Protein AF-A0AAV6ZXL9-F1 (afdb_monomer_lite)

Foldseek 3Di:
DDPDDDQQAADDPNDGDHAQDWDADLQQWIKGIHPVRDMDTDHNEWDQDDWPPPFWDWDQDSVVSYTFIAGPVDRVHGTDGPDTDD

Structure (mmCIF, N/CA/C/O backbone):
data_AF-A0AAV6ZXL9-F1
#
_entry.id   AF-A0AAV6ZXL9-F1
#
loop_
_atom_site.group_PDB
_atom_site.id
_atom_site.type_symbol
_atom_site.label_atom_id
_atom_site.label_alt_id
_atom_site.label_comp_id
_atom_site.label_asym_id
_atom_site.label_entity_id
_atom_site.label_seq_id
_atom_site.pdbx_PDB_ins_code
_atom_site.Cartn_x
_atom_site.Cartn_y
_atom_site.Cartn_z
_atom_site.occupancy
_atom_site.B_iso_or_equiv
_atom_site.auth_seq_id
_atom_site.auth_comp_id
_atom_site.auth_asym_id
_atom_site.auth_atom_id
_atom_site.pdbx_PDB_model_num
ATOM 1 N N . MET A 1 1 ? 12.540 -13.177 -32.523 1.00 51.47 1 MET A N 1
ATOM 2 C CA . MET A 1 1 ? 13.253 -12.961 -31.245 1.00 51.47 1 MET A CA 1
ATOM 3 C C . MET A 1 1 ? 14.527 -13.790 -31.310 1.00 51.47 1 MET A C 1
ATOM 5 O O . MET A 1 1 ? 14.421 -14.991 -31.525 1.00 51.47 1 MET A O 1
ATOM 9 N N . GLY A 1 2 ? 15.699 -13.149 -31.316 1.00 44.09 2 GLY A N 1
ATOM 10 C CA . GLY A 1 2 ? 16.993 -13.807 -31.557 1.00 44.09 2 GLY A CA 1
ATOM 11 C C . GLY A 1 2 ? 17.718 -14.195 -30.259 1.00 44.09 2 GLY A C 1
ATOM 12 O O . GLY A 1 2 ? 17.420 -13.634 -29.206 1.00 44.09 2 GLY A O 1
ATOM 13 N N . PRO A 1 3 ? 18.669 -15.142 -30.304 1.00 49.06 3 PRO A N 1
ATOM 14 C CA . PRO A 1 3 ? 19.428 -15.556 -29.129 1.00 49.06 3 PRO A CA 1
ATOM 15 C C . PRO A 1 3 ? 20.454 -14.471 -28.758 1.00 49.06 3 PRO A C 1
ATOM 17 O O . PRO A 1 3 ? 21.362 -14.191 -29.535 1.00 49.06 3 PRO A O 1
ATOM 20 N N . GLY A 1 4 ? 20.310 -13.856 -27.577 1.00 60.69 4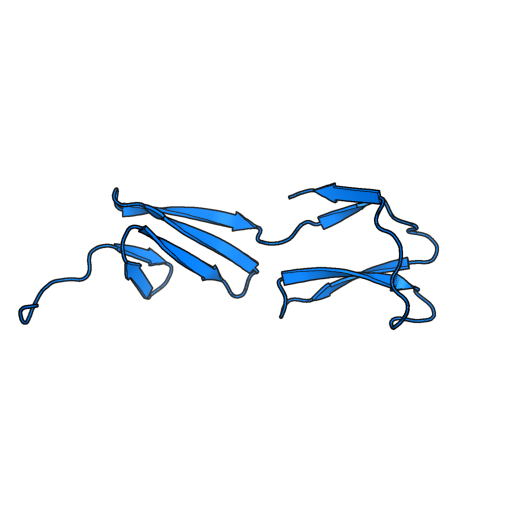 GLY A N 1
ATOM 21 C CA . GLY A 1 4 ? 21.313 -12.942 -27.004 1.00 60.69 4 GLY A CA 1
ATOM 22 C C . GLY A 1 4 ? 20.858 -11.510 -26.700 1.00 60.69 4 GLY A C 1
ATOM 23 O O . GLY A 1 4 ? 21.692 -10.678 -26.343 1.00 60.69 4 GLY A O 1
ATOM 24 N N . GLU A 1 5 ? 19.569 -11.190 -26.813 1.00 62.81 5 GLU A N 1
ATOM 25 C CA . GLU A 1 5 ? 19.080 -9.853 -26.467 1.00 62.81 5 GLU A CA 1
ATOM 26 C C . GLU A 1 5 ? 19.070 -9.669 -24.938 1.00 62.81 5 GLU A C 1
ATOM 28 O O . GLU A 1 5 ? 18.287 -10.296 -24.224 1.00 62.81 5 GLU A O 1
ATOM 33 N N . LYS A 1 6 ? 19.987 -8.841 -24.411 1.00 68.69 6 LYS A N 1
ATOM 34 C CA . LYS A 1 6 ? 19.979 -8.449 -22.994 1.00 68.69 6 LYS A CA 1
ATOM 35 C C . LYS A 1 6 ? 18.663 -7.729 -22.709 1.00 68.69 6 LYS A C 1
ATOM 37 O O . LYS A 1 6 ? 18.405 -6.690 -23.314 1.00 68.69 6 LYS A O 1
ATOM 42 N N . ILE A 1 7 ? 17.867 -8.262 -21.783 1.00 74.38 7 ILE A N 1
ATOM 43 C CA . ILE A 1 7 ? 16.642 -7.612 -21.310 1.00 74.38 7 ILE A CA 1
ATOM 44 C C . ILE A 1 7 ? 17.036 -6.235 -20.771 1.00 74.38 7 ILE A C 1
ATOM 46 O O . ILE A 1 7 ? 17.785 -6.133 -19.799 1.00 74.38 7 ILE A O 1
ATOM 50 N N . LYS A 1 8 ? 16.579 -5.178 -21.446 1.00 85.56 8 LYS A N 1
ATOM 51 C CA . LYS A 1 8 ? 16.702 -3.808 -20.952 1.00 85.56 8 LYS A CA 1
ATOM 52 C C . LYS A 1 8 ? 15.516 -3.534 -20.036 1.00 85.56 8 LYS A C 1
ATOM 54 O O . LYS A 1 8 ? 14.382 -3.880 -20.368 1.00 85.56 8 LYS A O 1
ATOM 59 N N . GLY A 1 9 ? 15.799 -2.965 -18.877 1.00 92.19 9 GLY A N 1
ATOM 60 C CA . GLY A 1 9 ? 14.824 -2.864 -17.811 1.00 92.19 9 GLY A CA 1
ATOM 61 C C . GLY A 1 9 ? 15.366 -2.122 -16.604 1.00 92.19 9 GLY A C 1
ATOM 62 O O . GLY A 1 9 ? 16.507 -1.655 -16.608 1.00 92.19 9 GLY A O 1
ATOM 63 N N . CYS A 1 10 ? 14.541 -2.048 -15.572 1.00 94.81 10 CYS A N 1
ATOM 64 C CA . CYS A 1 10 ? 14.896 -1.487 -14.282 1.00 94.81 10 CYS A CA 1
ATOM 65 C C . CYS A 1 10 ? 15.367 -2.603 -13.359 1.00 94.81 10 CYS A C 1
ATOM 67 O O . CYS A 1 10 ? 14.700 -3.631 -13.224 1.00 94.81 10 CYS A O 1
ATOM 69 N N . THR A 1 11 ? 16.503 -2.389 -12.706 1.00 93.56 11 THR A N 1
ATOM 70 C CA . THR A 1 11 ? 17.014 -3.316 -11.697 1.00 93.56 11 THR A CA 1
ATOM 71 C C . THR A 1 11 ? 16.371 -3.005 -10.350 1.00 93.56 11 THR A C 1
ATOM 73 O O . THR A 1 11 ? 16.522 -1.897 -9.831 1.00 93.56 11 THR A O 1
ATOM 76 N N . TYR A 1 12 ? 15.680 -3.987 -9.776 1.00 91.50 12 TYR A N 1
ATOM 77 C CA . TYR A 1 12 ? 15.123 -3.929 -8.427 1.00 91.50 12 TYR A CA 1
ATOM 78 C C . TYR A 1 12 ? 15.568 -5.177 -7.657 1.00 91.50 12 TYR A C 1
ATOM 80 O O . TYR A 1 12 ? 15.158 -6.296 -7.973 1.00 91.50 12 TYR A O 1
ATOM 88 N N . GLY A 1 13 ? 16.456 -4.986 -6.677 1.00 89.56 13 GLY A N 1
ATOM 89 C CA . GLY A 1 13 ? 17.199 -6.090 -6.066 1.00 89.56 13 GLY A CA 1
ATOM 90 C C . GLY A 1 13 ? 18.020 -6.838 -7.121 1.00 89.56 13 GLY A C 1
ATOM 91 O O . GLY A 1 13 ? 18.734 -6.215 -7.905 1.00 89.56 13 GLY A O 1
ATOM 92 N N . ASP A 1 14 ? 17.856 -8.158 -7.175 1.00 91.94 14 ASP A N 1
ATOM 93 C CA . ASP A 1 14 ? 18.515 -9.034 -8.155 1.00 91.94 14 ASP A CA 1
ATOM 94 C C . ASP A 1 14 ? 17.658 -9.307 -9.411 1.00 91.94 14 ASP A C 1
ATOM 96 O O . ASP A 1 14 ? 18.030 -10.118 -10.262 1.00 91.94 14 ASP A O 1
ATOM 100 N N . ILE A 1 15 ? 16.498 -8.649 -9.546 1.00 92.56 15 ILE A N 1
ATOM 101 C CA . ILE A 1 15 ? 15.547 -8.859 -10.648 1.00 92.56 15 ILE A CA 1
ATOM 102 C C . ILE A 1 15 ? 15.601 -7.681 -11.626 1.00 92.56 15 ILE A C 1
ATOM 104 O O . ILE A 1 15 ? 15.610 -6.515 -11.227 1.00 92.56 15 ILE A O 1
ATOM 108 N N . ILE A 1 16 ? 15.585 -7.990 -12.926 1.00 93.50 16 ILE A N 1
ATOM 109 C CA . ILE A 1 16 ? 15.404 -7.001 -13.994 1.00 93.50 16 ILE A CA 1
ATOM 110 C C . ILE A 1 16 ? 13.942 -7.019 -14.435 1.00 93.50 16 ILE A C 1
ATOM 112 O O . ILE A 1 16 ? 13.460 -8.009 -14.987 1.00 93.50 16 ILE A O 1
ATOM 116 N N . TYR A 1 17 ? 13.256 -5.900 -14.228 1.00 94.50 17 TYR A N 1
ATOM 117 C CA . TYR A 1 17 ? 11.891 -5.674 -14.689 1.00 94.50 17 TYR A CA 1
ATOM 118 C C . TYR A 1 17 ? 11.908 -5.013 -16.070 1.00 94.50 17 TYR A C 1
ATOM 120 O O . TYR A 1 17 ? 12.598 -4.006 -16.228 1.00 94.50 17 TYR A O 1
ATOM 128 N N . PRO A 1 18 ? 11.176 -5.527 -17.078 1.00 95.25 18 PRO A N 1
ATOM 129 C CA . PRO A 1 18 ? 11.138 -4.920 -18.408 1.00 95.25 18 PRO A CA 1
ATOM 130 C C . PRO A 1 18 ? 10.705 -3.450 -18.372 1.00 95.25 18 PRO A C 1
ATOM 132 O O . PRO A 1 18 ? 9.956 -3.039 -17.484 1.00 95.25 18 PRO A O 1
ATOM 135 N N . PHE A 1 19 ? 11.122 -2.659 -19.360 1.00 95.06 19 PHE A N 1
ATOM 136 C CA . PHE A 1 19 ? 10.568 -1.315 -19.534 1.00 95.06 19 PHE A CA 1
ATOM 137 C C . PHE A 1 19 ? 9.043 -1.339 -19.677 1.00 95.06 19 PHE A C 1
ATOM 139 O O . PHE A 1 19 ? 8.470 -2.303 -20.187 1.00 95.06 19 PHE A O 1
ATOM 146 N N . ASP A 1 20 ? 8.408 -0.281 -19.174 1.00 93.38 20 ASP A N 1
ATOM 147 C CA . ASP A 1 20 ? 6.956 -0.079 -19.120 1.00 93.38 20 ASP A CA 1
ATOM 148 C C . ASP A 1 20 ? 6.190 -1.149 -18.320 1.00 93.38 20 ASP A C 1
ATOM 150 O O . ASP A 1 20 ? 4.958 -1.227 -18.362 1.00 93.38 20 ASP A O 1
ATOM 154 N N . SER A 1 21 ? 6.909 -1.965 -17.544 1.00 95.44 21 SER A N 1
ATOM 155 C CA . SER A 1 21 ? 6.313 -2.947 -16.644 1.00 95.44 21 SER A CA 1
ATOM 156 C C . SER A 1 21 ? 5.923 -2.340 -15.296 1.00 95.44 21 SER A C 1
ATOM 158 O O . SER A 1 21 ? 6.412 -1.288 -14.869 1.00 95.44 21 SER A O 1
ATOM 160 N N . LYS A 1 22 ? 5.012 -3.042 -14.619 1.00 96.75 22 LYS A N 1
ATOM 161 C CA . LYS A 1 22 ? 4.536 -2.726 -13.275 1.00 96.75 22 LYS A CA 1
ATOM 162 C C . LYS A 1 22 ? 4.636 -3.974 -12.416 1.00 96.75 22 LYS A C 1
ATOM 164 O O . LYS A 1 22 ? 4.303 -5.059 -12.895 1.00 96.75 22 LYS A O 1
ATOM 169 N N . TRP A 1 23 ? 5.044 -3.827 -11.165 1.00 95.94 23 TRP A N 1
ATOM 170 C CA . TRP A 1 23 ? 5.049 -4.926 -10.202 1.00 95.94 23 TRP A CA 1
ATOM 171 C C . TRP A 1 23 ? 4.688 -4.425 -8.810 1.00 95.94 23 TRP A C 1
ATOM 173 O O . TRP A 1 23 ? 4.831 -3.239 -8.517 1.00 95.94 23 TRP A O 1
ATOM 183 N N . ARG A 1 24 ? 4.218 -5.343 -7.961 1.00 94.88 24 ARG A N 1
ATOM 184 C CA . ARG A 1 24 ? 3.971 -5.086 -6.544 1.00 94.88 24 ARG A CA 1
ATOM 185 C C . ARG A 1 24 ? 5.011 -5.808 -5.700 1.00 94.88 24 ARG A C 1
ATOM 187 O O . ARG A 1 24 ? 5.269 -6.986 -5.942 1.00 94.88 24 ARG A O 1
ATOM 194 N N . THR A 1 25 ? 5.605 -5.109 -4.741 1.00 94.56 25 THR A N 1
ATOM 195 C CA . THR A 1 25 ? 6.581 -5.685 -3.805 1.00 94.56 25 THR A CA 1
ATOM 196 C C . THR A 1 25 ? 5.881 -6.372 -2.631 1.00 94.56 25 THR A C 1
ATOM 198 O O . THR A 1 25 ? 4.698 -6.132 -2.372 1.00 94.56 25 THR A O 1
ATOM 201 N N . GLU A 1 26 ? 6.606 -7.214 -1.892 1.00 92.19 26 GLU A N 1
ATOM 202 C CA . GLU A 1 26 ? 6.084 -7.866 -0.680 1.00 92.19 26 GLU A CA 1
ATOM 203 C C . GLU A 1 26 ? 5.786 -6.858 0.444 1.00 92.19 26 GLU A C 1
ATOM 205 O O . GLU A 1 26 ? 4.928 -7.085 1.296 1.00 92.19 26 GLU A O 1
ATOM 210 N N . GLU A 1 27 ? 6.450 -5.704 0.416 1.00 93.00 27 GLU A N 1
ATOM 211 C CA . GLU A 1 27 ? 6.227 -4.558 1.299 1.00 93.00 27 GLU A CA 1
ATOM 212 C C . GLU A 1 27 ? 5.079 -3.656 0.830 1.00 93.00 27 GLU A C 1
ATOM 214 O O . GLU A 1 27 ? 4.900 -2.560 1.361 1.00 93.00 27 GLU A O 1
ATOM 219 N N . CYS A 1 28 ? 4.283 -4.110 -0.140 1.00 96.50 28 CYS A N 1
ATOM 220 C CA . CYS A 1 28 ? 3.117 -3.401 -0.650 1.00 96.50 28 CYS A CA 1
ATOM 221 C C . CYS A 1 28 ? 3.447 -2.050 -1.297 1.00 96.50 28 CYS A C 1
ATOM 223 O O . CYS A 1 28 ? 2.745 -1.061 -1.074 1.00 96.50 28 CYS A O 1
ATOM 225 N N . TYR A 1 29 ? 4.479 -2.019 -2.142 1.00 96.38 29 TYR A N 1
ATOM 226 C CA . TYR A 1 29 ? 4.720 -0.911 -3.062 1.00 96.38 29 TYR A CA 1
ATOM 227 C C . TYR A 1 29 ? 4.343 -1.301 -4.483 1.00 96.38 29 TYR A C 1
ATOM 229 O O . TYR A 1 29 ? 4.763 -2.347 -4.969 1.00 96.38 29 TYR A O 1
ATOM 237 N N . ASP A 1 30 ? 3.598 -0.437 -5.162 1.00 96.19 30 ASP A N 1
ATOM 238 C CA . ASP A 1 30 ? 3.442 -0.499 -6.607 1.00 96.19 30 ASP A CA 1
ATOM 239 C C . ASP A 1 30 ? 4.600 0.232 -7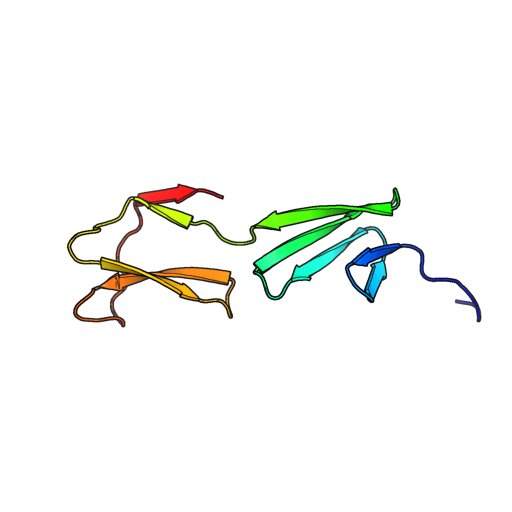.258 1.00 96.19 30 ASP A C 1
ATOM 241 O O . ASP A 1 30 ? 4.808 1.425 -7.031 1.00 96.19 30 ASP A O 1
ATOM 245 N N . CYS A 1 31 ? 5.357 -0.494 -8.064 1.00 97.50 31 CYS A N 1
ATOM 246 C CA . CYS A 1 31 ? 6.504 0.018 -8.777 1.00 97.50 31 CYS A CA 1
ATOM 247 C C . CYS A 1 31 ? 6.246 0.026 -10.282 1.00 97.50 31 CYS A C 1
ATOM 249 O O . CYS A 1 31 ? 5.624 -0.880 -10.840 1.00 97.50 31 CYS A O 1
ATOM 251 N N . TRP A 1 32 ? 6.759 1.062 -10.935 1.00 97.44 32 TRP A N 1
ATOM 252 C CA . TRP A 1 32 ? 6.699 1.284 -12.373 1.00 97.44 32 TRP A CA 1
ATOM 253 C C . TRP A 1 32 ? 8.108 1.425 -12.915 1.00 97.44 32 TRP A C 1
ATOM 255 O O . TRP A 1 32 ? 8.834 2.309 -12.463 1.00 97.44 32 TRP A O 1
ATOM 265 N N . CYS A 1 33 ? 8.475 0.589 -13.883 1.00 96.81 33 CYS A N 1
ATOM 266 C CA . CYS A 1 33 ? 9.712 0.746 -14.634 1.00 96.81 33 CYS A CA 1
ATOM 267 C C . CYS A 1 33 ? 9.442 1.582 -15.880 1.00 96.81 33 CYS A C 1
ATOM 269 O O . CYS A 1 33 ? 8.617 1.204 -16.710 1.00 96.81 33 CYS A O 1
ATOM 271 N N . PHE A 1 34 ? 10.132 2.706 -16.024 1.00 95.38 34 PHE A N 1
ATOM 272 C CA . PHE A 1 34 ? 9.986 3.590 -17.171 1.00 95.38 34 PHE A CA 1
ATOM 273 C C . PHE A 1 34 ? 11.004 3.244 -18.260 1.00 95.38 34 PHE A C 1
ATOM 275 O O . PHE A 1 34 ? 12.066 2.672 -18.008 1.00 95.38 34 PHE A O 1
ATOM 282 N N . SER A 1 35 ? 10.687 3.620 -19.496 1.00 93.56 35 SER A N 1
ATOM 283 C CA . SER A 1 35 ? 11.534 3.388 -20.670 1.00 93.56 35 SER A CA 1
ATOM 284 C C . SER A 1 35 ? 12.896 4.097 -20.631 1.00 93.56 35 SER A C 1
ATOM 286 O O . SER A 1 35 ? 13.768 3.792 -21.443 1.00 93.56 35 SER A O 1
ATOM 288 N N . ASP A 1 36 ? 13.086 5.060 -19.725 1.00 92.50 36 ASP A N 1
ATOM 289 C CA . ASP A 1 36 ? 14.358 5.758 -19.495 1.00 92.50 36 ASP A CA 1
ATOM 290 C C . ASP A 1 36 ? 15.306 4.994 -18.549 1.00 92.50 36 ASP A C 1
ATOM 292 O O . ASP A 1 36 ? 16.436 5.428 -18.323 1.00 92.50 36 ASP A O 1
ATOM 296 N N . GLY A 1 37 ? 14.868 3.846 -18.020 1.00 87.69 37 GLY A N 1
ATOM 297 C CA . GLY A 1 37 ? 15.621 3.023 -17.076 1.00 87.69 37 GLY A CA 1
ATOM 298 C C . GLY A 1 37 ? 15.464 3.418 -15.612 1.00 87.69 37 GLY A C 1
ATOM 299 O O . GLY A 1 37 ? 15.982 2.707 -14.748 1.00 87.69 37 GLY A O 1
ATOM 300 N N . ASN A 1 38 ? 14.729 4.490 -15.312 1.00 93.75 38 ASN A N 1
ATOM 301 C CA . ASN A 1 38 ? 14.334 4.809 -13.948 1.00 93.75 38 ASN A CA 1
ATOM 302 C C . ASN A 1 38 ? 13.095 4.005 -13.551 1.00 93.75 38 ASN A C 1
ATOM 304 O O . ASN A 1 38 ? 12.272 3.628 -14.384 1.00 93.75 38 ASN A O 1
ATOM 308 N N . TYR A 1 39 ? 12.920 3.790 -12.251 1.00 95.50 39 TYR A N 1
ATOM 309 C CA . TYR A 1 39 ? 11.669 3.278 -11.709 1.00 95.50 39 TYR A CA 1
ATOM 310 C C . TYR A 1 39 ? 11.175 4.148 -10.560 1.00 95.50 39 TYR A C 1
ATOM 312 O O . TYR A 1 39 ? 11.956 4.806 -9.872 1.00 95.50 39 TYR A O 1
ATOM 320 N N . LYS A 1 40 ? 9.859 4.145 -10.348 1.00 96.62 40 LYS A N 1
ATOM 321 C CA . LYS A 1 40 ? 9.218 4.795 -9.201 1.00 96.62 40 LYS A CA 1
ATOM 322 C C . LYS A 1 40 ? 8.338 3.792 -8.484 1.00 96.62 40 LYS A C 1
ATOM 324 O O . LYS A 1 40 ? 7.561 3.103 -9.134 1.00 96.62 40 LYS A O 1
ATOM 329 N N . CYS A 1 41 ? 8.435 3.771 -7.162 1.00 96.81 41 CYS A N 1
ATOM 330 C CA . CYS A 1 41 ? 7.573 2.984 -6.296 1.00 96.81 41 CYS A CA 1
ATOM 331 C C . CYS A 1 41 ? 6.695 3.906 -5.445 1.00 96.81 41 CYS A C 1
ATOM 333 O O . CYS A 1 41 ? 7.167 4.925 -4.938 1.00 96.81 41 CYS A O 1
ATOM 335 N N . CYS A 1 42 ? 5.430 3.542 -5.284 1.00 95.81 42 CYS A N 1
ATOM 336 C CA . CYS A 1 42 ? 4.461 4.214 -4.427 1.00 95.81 42 CYS A CA 1
ATOM 337 C C . CYS A 1 42 ? 3.817 3.189 -3.500 1.00 95.81 42 CYS A C 1
ATOM 339 O O . CYS A 1 42 ? 3.663 2.030 -3.872 1.00 95.81 42 CYS A O 1
ATOM 341 N N . GLN A 1 43 ? 3.440 3.613 -2.297 1.00 95.19 43 GLN A N 1
ATOM 342 C CA . GLN A 1 43 ? 2.702 2.758 -1.376 1.00 95.19 43 GLN A CA 1
ATOM 343 C C . GLN A 1 43 ? 1.392 2.307 -2.040 1.00 95.19 43 GLN A C 1
ATOM 345 O O . GLN A 1 43 ? 0.661 3.123 -2.595 1.00 95.19 43 GLN A O 1
ATOM 350 N N . ALA A 1 44 ? 1.104 1.008 -2.006 1.00 95.69 44 ALA A N 1
ATOM 351 C CA . ALA A 1 44 ? -0.057 0.407 -2.668 1.00 95.69 44 ALA A CA 1
ATOM 352 C C . ALA A 1 44 ? -1.306 0.346 -1.771 1.00 95.69 44 ALA A C 1
ATOM 354 O O . ALA A 1 44 ? -2.289 -0.308 -2.116 1.00 95.69 44 ALA A O 1
ATOM 355 N N . TYR A 1 45 ? -1.253 0.985 -0.603 1.00 95.12 45 TYR A N 1
ATOM 356 C CA . TYR A 1 45 ? -2.302 0.965 0.407 1.00 95.12 45 TYR A CA 1
ATOM 357 C C . TYR A 1 45 ? -2.533 2.360 0.970 1.00 95.12 45 TYR A C 1
ATOM 359 O O . TYR A 1 45 ? -1.588 3.128 1.134 1.00 95.12 45 TYR A O 1
ATOM 367 N N . GLY A 1 46 ? -3.781 2.676 1.307 1.00 95.19 46 GLY A N 1
ATOM 368 C CA . GLY A 1 46 ? -4.096 3.874 2.076 1.00 95.19 46 GLY A CA 1
ATOM 369 C C . GLY A 1 46 ? -4.092 3.572 3.573 1.00 95.19 46 GLY A C 1
ATOM 370 O O . GLY A 1 46 ? -4.575 2.522 4.000 1.00 95.19 46 GLY A O 1
ATOM 371 N N . THR A 1 47 ? -3.567 4.494 4.370 1.00 96.56 47 THR A N 1
ATOM 372 C CA . THR A 1 47 ? -3.583 4.420 5.832 1.00 96.56 47 THR A CA 1
ATOM 373 C C . THR A 1 47 ? -4.845 5.113 6.355 1.00 96.56 47 THR A C 1
ATOM 375 O O . THR A 1 47 ? -5.031 6.300 6.072 1.00 96.56 47 THR A O 1
ATOM 378 N N . PRO A 1 48 ? -5.722 4.424 7.109 1.00 97.38 48 PRO A N 1
ATOM 379 C CA . PRO A 1 48 ? -6.908 5.033 7.693 1.00 97.38 48 PRO A CA 1
ATOM 380 C C . PRO A 1 48 ? -6.493 5.990 8.811 1.00 97.38 48 PRO A C 1
ATOM 382 O O . PRO A 1 48 ? -5.787 5.611 9.747 1.00 97.38 48 PRO A O 1
ATOM 385 N N . VAL A 1 49 ? -6.923 7.243 8.704 1.00 97.31 49 VAL A N 1
ATOM 386 C CA . VAL A 1 49 ? -6.589 8.308 9.665 1.00 97.31 49 VAL A CA 1
ATOM 387 C C . VAL A 1 49 ? -7.789 8.728 10.504 1.00 97.31 49 VAL A C 1
ATOM 389 O O . VAL A 1 49 ? -7.591 9.189 11.634 1.00 97.31 49 VAL A O 1
ATOM 392 N N . ASP A 1 50 ? -8.999 8.505 9.986 1.00 97.88 50 ASP A N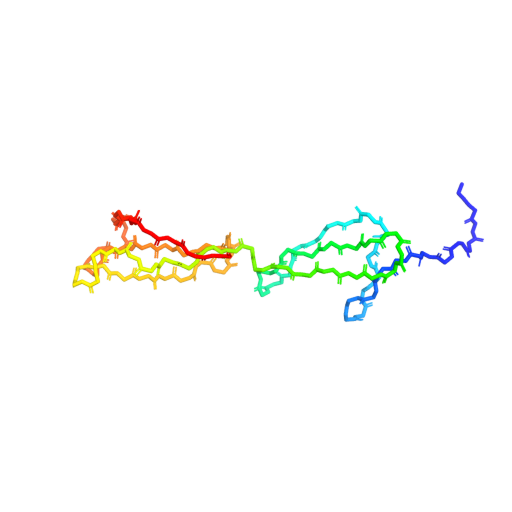 1
ATOM 393 C CA . ASP A 1 50 ? -10.259 8.895 10.610 1.00 97.88 50 ASP A CA 1
ATOM 394 C C . ASP A 1 50 ? -11.267 7.734 10.606 1.00 97.88 50 ASP A C 1
ATOM 396 O O . ASP A 1 50 ? -11.654 7.232 9.548 1.00 97.88 50 ASP A O 1
ATOM 400 N N . TYR A 1 51 ? -11.601 7.269 11.809 1.00 97.50 51 TYR A N 1
ATOM 401 C CA . TYR A 1 51 ? -12.535 6.192 12.150 1.00 97.50 51 TYR A CA 1
ATOM 402 C C . TYR A 1 51 ? -12.782 6.231 13.670 1.00 97.50 51 TYR A C 1
ATOM 404 O O . TYR A 1 51 ? -12.080 6.942 14.397 1.00 97.50 51 TYR A O 1
ATOM 412 N N . ASP A 1 52 ? -13.742 5.450 14.169 1.00 97.56 52 ASP A N 1
ATOM 413 C CA . ASP A 1 52 ? -13.987 5.305 15.611 1.00 97.56 52 ASP A CA 1
ATOM 414 C C . ASP A 1 52 ? -12.815 4.587 16.311 1.00 97.56 52 ASP A C 1
ATOM 416 O O . ASP A 1 52 ? -12.772 3.362 16.414 1.00 97.56 52 ASP A O 1
ATOM 420 N N . LYS A 1 53 ? -11.836 5.359 16.788 1.00 96.44 53 LYS A N 1
ATOM 421 C CA . LYS A 1 53 ? -10.649 4.846 17.494 1.00 96.44 53 LYS A CA 1
ATOM 422 C C . LYS A 1 53 ? -10.945 4.346 18.912 1.00 96.44 53 LYS A C 1
ATOM 424 O O . LYS A 1 53 ? -10.043 3.785 19.531 1.00 96.44 53 LYS A O 1
ATOM 429 N N . GLU A 1 54 ? -12.152 4.563 19.439 1.00 97.50 54 GLU A N 1
ATOM 430 C CA . GLU A 1 54 ? -12.547 4.067 20.762 1.00 97.50 54 GLU A CA 1
ATOM 431 C C . GLU A 1 54 ? -13.034 2.619 20.680 1.00 97.50 54 GLU A C 1
ATOM 433 O O . GLU A 1 54 ? -12.666 1.803 21.525 1.00 97.50 54 GLU A O 1
ATOM 438 N N . ASN A 1 55 ? -13.819 2.288 19.648 1.00 97.69 55 ASN A N 1
ATOM 439 C CA . ASN A 1 55 ? -14.427 0.961 19.496 1.00 97.69 55 ASN A CA 1
ATOM 440 C C . ASN A 1 55 ? -13.786 0.098 18.401 1.00 97.69 55 ASN A C 1
ATOM 442 O O . ASN A 1 55 ? -14.086 -1.098 18.317 1.00 97.69 55 ASN A O 1
ATOM 446 N N . CYS A 1 56 ? -12.904 0.665 17.574 1.00 98.25 56 CYS A N 1
ATOM 447 C CA . CYS A 1 56 ? -12.311 -0.025 16.434 1.00 98.25 56 CYS A CA 1
ATOM 448 C C . CYS A 1 56 ? -10.782 0.027 16.420 1.00 98.25 56 CYS A C 1
ATOM 450 O O . CYS A 1 56 ? -10.146 0.933 16.956 1.00 98.25 56 CYS A O 1
ATOM 452 N N . ILE A 1 57 ? -10.186 -0.954 15.745 1.00 97.50 57 ILE A N 1
ATOM 453 C CA . ILE A 1 57 ? -8.744 -1.085 15.555 1.00 97.50 57 ILE A CA 1
ATOM 454 C C . ILE A 1 57 ? -8.419 -1.278 14.075 1.00 97.50 57 ILE A C 1
ATOM 456 O O . ILE A 1 57 ? -9.092 -2.024 13.366 1.00 97.50 57 ILE A O 1
ATOM 460 N N . SER A 1 58 ? -7.358 -0.620 13.605 1.00 97.25 58 SER A N 1
ATOM 461 C CA . SER A 1 58 ? -6.821 -0.828 12.261 1.00 97.25 58 SER A CA 1
ATOM 462 C C . SER A 1 58 ? -5.766 -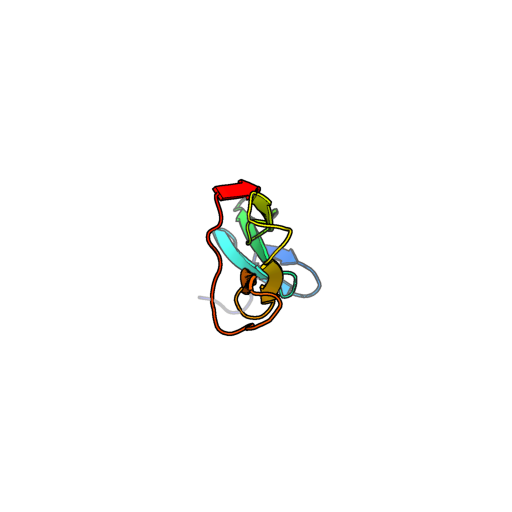1.937 12.253 1.00 97.25 58 SER A C 1
ATOM 464 O O . SER A 1 58 ? -4.724 -1.810 12.901 1.00 97.25 58 SER A O 1
ATOM 466 N N . VAL A 1 59 ? -5.988 -2.985 11.466 1.00 95.19 59 VAL A N 1
ATOM 467 C CA . VAL A 1 59 ? -5.063 -4.107 11.263 1.00 95.19 59 VAL A CA 1
ATOM 468 C C . VAL A 1 59 ? -4.622 -4.134 9.804 1.00 95.19 59 VAL A C 1
ATOM 470 O O . VAL A 1 59 ? -5.446 -4.071 8.893 1.00 95.19 59 VAL A O 1
ATOM 473 N N . PHE A 1 60 ? -3.315 -4.223 9.562 1.00 95.19 60 PHE A N 1
ATOM 474 C CA . PHE A 1 60 ? -2.785 -4.278 8.201 1.00 95.19 60 PHE A CA 1
ATOM 475 C C . PHE A 1 60 ? -2.812 -5.707 7.644 1.00 95.19 60 PHE A C 1
ATOM 477 O O . PHE A 1 60 ? -2.110 -6.593 8.138 1.00 95.19 60 PHE A O 1
ATOM 484 N N . ASP A 1 61 ? -3.592 -5.925 6.586 1.00 93.62 61 ASP A N 1
ATOM 485 C CA . ASP A 1 61 ? -3.632 -7.165 5.815 1.00 93.62 61 ASP A CA 1
ATOM 486 C C . ASP A 1 61 ? -2.547 -7.124 4.730 1.00 93.62 61 ASP A C 1
ATOM 488 O O . ASP A 1 61 ? -2.772 -6.662 3.609 1.00 93.62 61 ASP A O 1
ATOM 492 N N . ARG A 1 62 ? -1.354 -7.627 5.071 1.00 92.12 62 ARG A N 1
ATOM 493 C CA . ARG A 1 62 ? -0.200 -7.679 4.153 1.00 92.12 62 ARG A CA 1
ATOM 494 C C . ARG A 1 62 ? -0.475 -8.471 2.878 1.00 92.12 62 ARG A C 1
ATOM 496 O O . ARG A 1 62 ? 0.106 -8.164 1.848 1.00 92.12 62 ARG A O 1
ATOM 503 N N . LYS A 1 63 ? -1.352 -9.481 2.926 1.00 92.12 63 LYS A N 1
ATOM 504 C CA . LYS A 1 63 ? -1.652 -10.320 1.757 1.00 92.12 63 LYS A CA 1
ATOM 505 C C . LYS A 1 63 ? -2.367 -9.518 0.675 1.00 92.12 63 LYS A C 1
ATOM 507 O O . LYS A 1 63 ? -2.118 -9.721 -0.508 1.00 92.12 63 LYS A O 1
ATOM 512 N N . ASN A 1 64 ? -3.269 -8.638 1.096 1.00 93.38 64 ASN A N 1
ATOM 513 C CA . ASN A 1 64 ? -4.077 -7.826 0.194 1.00 93.38 64 ASN A CA 1
ATOM 514 C C . ASN A 1 64 ? -3.569 -6.382 0.077 1.00 93.38 64 ASN A C 1
ATOM 516 O O . ASN A 1 64 ? -4.093 -5.632 -0.741 1.00 93.38 64 ASN A O 1
ATOM 520 N N . CYS A 1 65 ? -2.552 -6.004 0.859 1.00 95.50 65 CYS A N 1
ATOM 521 C CA . CYS A 1 65 ? -2.029 -4.645 0.952 1.00 95.50 65 CYS A CA 1
ATOM 522 C C . CYS A 1 65 ? -3.132 -3.631 1.269 1.00 95.50 65 CYS A C 1
ATOM 524 O O . CYS A 1 65 ? -3.327 -2.661 0.546 1.00 95.50 65 CYS A O 1
ATOM 526 N N . VAL A 1 66 ? -3.892 -3.875 2.337 1.00 95.00 66 VAL A N 1
ATOM 527 C CA . VAL A 1 66 ? -4.961 -2.974 2.794 1.00 95.00 66 VAL A CA 1
ATOM 528 C C . VAL A 1 66 ? -5.022 -2.941 4.315 1.00 95.00 66 VAL A C 1
ATOM 530 O O . VAL A 1 66 ? -4.740 -3.938 4.978 1.00 95.00 66 VAL A O 1
ATOM 533 N N . TYR A 1 67 ? -5.429 -1.810 4.884 1.00 96.31 67 TYR A N 1
ATOM 534 C CA . TYR A 1 67 ? -5.862 -1.775 6.276 1.00 96.31 67 TYR A CA 1
ATOM 535 C C . TYR A 1 67 ? -7.321 -2.198 6.375 1.00 96.31 67 TYR A C 1
ATOM 537 O O . TYR A 1 67 ? -8.172 -1.686 5.651 1.00 96.31 67 TYR A O 1
ATOM 545 N N . LYS A 1 68 ? -7.603 -3.100 7.309 1.00 96.25 68 LYS A N 1
ATOM 546 C CA . LYS A 1 68 ? -8.956 -3.414 7.760 1.00 96.25 68 LYS A CA 1
ATOM 547 C C . LYS A 1 68 ? -9.181 -2.708 9.082 1.00 96.25 68 LYS A C 1
ATOM 549 O O . LYS A 1 68 ? -8.328 -2.793 9.963 1.00 96.25 68 LYS A O 1
ATOM 554 N N . VAL A 1 69 ? -10.297 -2.006 9.211 1.00 97.69 69 VAL A N 1
ATOM 555 C CA . VAL A 1 69 ? -10.714 -1.411 10.479 1.00 97.69 69 VAL A CA 1
ATOM 556 C C . VAL A 1 69 ? -11.891 -2.232 10.978 1.00 97.69 69 VAL A C 1
ATOM 558 O O . VAL A 1 69 ? -12.914 -2.308 10.307 1.00 97.69 69 VAL A O 1
ATOM 561 N N . THR A 1 70 ? -11.721 -2.902 12.111 1.00 97.81 70 THR A N 1
ATOM 562 C CA . THR A 1 70 ? -12.723 -3.815 12.681 1.00 97.81 70 THR A CA 1
ATOM 563 C C . THR A 1 70 ? -12.979 -3.463 14.132 1.00 97.81 70 THR A C 1
ATOM 565 O O . THR A 1 70 ? -12.152 -2.801 14.768 1.00 97.81 70 THR A O 1
ATOM 568 N N . ARG A 1 71 ? -14.102 -3.923 14.681 1.00 97.69 71 ARG A N 1
ATOM 569 C CA . ARG A 1 71 ? -14.386 -3.730 16.102 1.00 97.69 71 ARG A CA 1
ATOM 570 C C . ARG A 1 71 ? -13.344 -4.422 16.977 1.00 97.69 71 ARG A C 1
ATOM 572 O O . ARG A 1 71 ? -12.816 -5.478 16.629 1.00 97.69 71 ARG A O 1
ATOM 579 N N . ILE A 1 72 ? -13.069 -3.823 18.132 1.00 96.31 72 ILE A N 1
ATOM 580 C CA . ILE A 1 72 ? -12.130 -4.370 19.121 1.00 96.31 72 ILE A CA 1
ATOM 581 C C . ILE A 1 72 ? -12.672 -5.667 19.738 1.00 96.31 72 ILE A C 1
ATOM 583 O O . ILE A 1 72 ? -11.909 -6.602 19.971 1.00 96.31 72 ILE A O 1
ATOM 587 N N . ASP A 1 73 ? -13.978 -5.730 20.000 1.00 96.56 73 ASP A N 1
ATOM 588 C CA . ASP A 1 73 ? -14.644 -6.884 20.615 1.00 96.56 73 ASP A CA 1
ATOM 589 C C . ASP A 1 73 ? -15.102 -7.950 19.608 1.00 96.56 73 ASP A C 1
ATOM 591 O O . ASP A 1 73 ? -15.301 -9.101 19.993 1.00 96.56 73 ASP A O 1
ATOM 595 N N . ASP A 1 74 ? -15.218 -7.595 18.326 1.00 95.62 74 ASP A N 1
ATOM 596 C CA . ASP A 1 74 ? -15.527 -8.521 17.236 1.00 95.62 74 ASP A CA 1
ATOM 597 C C . ASP A 1 74 ? -14.733 -8.186 15.955 1.00 95.62 74 ASP A C 1
ATOM 599 O O . ASP A 1 74 ? -15.179 -7.382 15.129 1.00 95.62 74 ASP A O 1
ATOM 603 N N . PRO A 1 75 ? -13.584 -8.852 15.726 1.00 93.88 75 PRO A N 1
ATOM 604 C CA . PRO A 1 75 ? -12.761 -8.653 14.533 1.00 93.88 75 PRO A CA 1
ATOM 605 C C . PRO A 1 75 ? -13.432 -9.041 13.207 1.00 93.88 75 PRO A C 1
ATOM 607 O O . PRO A 1 75 ? -12.844 -8.814 12.150 1.00 93.88 75 PRO A O 1
ATOM 610 N N . THR A 1 76 ? -14.613 -9.669 13.229 1.00 94.62 76 THR A N 1
ATOM 611 C CA . THR A 1 76 ? -15.371 -9.993 12.008 1.00 94.62 76 THR A CA 1
ATOM 612 C C . THR A 1 76 ? -16.293 -8.861 11.564 1.00 94.62 76 THR A C 1
ATOM 614 O O . THR A 1 76 ? -16.684 -8.818 10.398 1.00 94.62 76 THR A O 1
ATOM 617 N N . THR A 1 77 ? -16.592 -7.921 12.464 1.00 96.81 77 THR A N 1
ATOM 618 C CA . THR A 1 77 ? -17.404 -6.742 12.170 1.00 96.81 77 THR A CA 1
ATOM 619 C C . THR A 1 77 ? -16.510 -5.586 11.724 1.00 96.81 77 THR A C 1
ATOM 621 O O . THR A 1 77 ? -15.680 -5.091 12.491 1.00 96.81 77 THR A O 1
ATOM 624 N N . GLU A 1 78 ? -16.691 -5.140 10.480 1.00 96.31 78 GLU A N 1
ATOM 625 C CA . GLU A 1 78 ? -15.999 -3.973 9.926 1.00 96.31 78 GLU A CA 1
ATOM 626 C C . GLU A 1 78 ? -16.545 -2.664 10.513 1.00 96.31 78 GLU 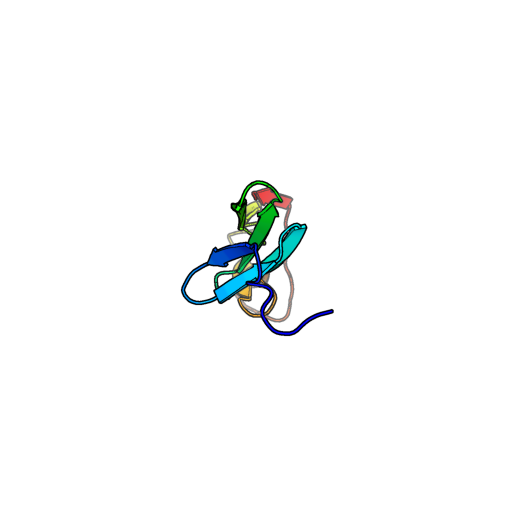A C 1
ATOM 628 O O . GLU A 1 78 ? -17.740 -2.529 10.784 1.00 96.31 78 GLU A O 1
ATOM 633 N N . CYS A 1 79 ? -15.655 -1.693 10.697 1.00 97.50 79 CYS A N 1
ATOM 634 C CA . CYS A 1 79 ? -16.002 -0.333 11.081 1.00 97.50 79 CYS A CA 1
ATOM 635 C C . CYS A 1 79 ? -15.936 0.608 9.882 1.00 97.50 79 CYS A C 1
ATOM 637 O O . CYS A 1 79 ? -15.147 0.417 8.956 1.00 97.50 79 CYS A O 1
ATOM 639 N N . GLU A 1 80 ? -16.736 1.669 9.936 1.00 96.94 80 GLU A N 1
ATOM 640 C CA . GLU A 1 80 ? -16.716 2.718 8.926 1.00 96.94 80 GLU A CA 1
ATOM 641 C C . GLU A 1 80 ? -15.414 3.534 8.999 1.00 96.94 80 GLU A C 1
ATOM 643 O O . GLU A 1 80 ? -14.900 3.838 10.080 1.00 96.94 80 GLU A O 1
ATOM 648 N N . ILE A 1 81 ? -14.874 3.872 7.827 1.00 97.38 81 ILE A N 1
ATOM 649 C CA . ILE A 1 81 ? -13.669 4.688 7.668 1.00 97.38 81 ILE A CA 1
ATOM 650 C C . ILE A 1 81 ? -14.089 6.006 7.028 1.00 97.38 81 ILE A C 1
ATOM 652 O O . ILE A 1 81 ? -14.608 6.018 5.913 1.00 97.38 81 ILE A O 1
ATOM 656 N N . TYR A 1 82 ? -13.816 7.115 7.705 1.00 97.12 82 TYR A N 1
ATOM 657 C CA . TYR A 1 82 ? -14.191 8.453 7.246 1.00 97.12 82 TYR A CA 1
ATOM 658 C C . TYR A 1 82 ? -13.057 9.154 6.485 1.00 97.12 82 TYR A C 1
ATOM 660 O O . TYR A 1 82 ? -13.305 10.076 5.709 1.00 97.12 82 TYR A O 1
ATOM 668 N N . GLY A 1 83 ? -11.808 8.705 6.662 1.00 97.00 83 GLY A N 1
ATOM 669 C CA . GLY A 1 83 ? -10.647 9.322 6.022 1.00 97.00 83 GLY A CA 1
ATOM 670 C C . GLY A 1 83 ? -9.440 8.398 5.886 1.00 97.00 83 GLY A C 1
ATOM 671 O O . GLY A 1 83 ? -9.079 7.664 6.811 1.00 97.00 83 GLY A O 1
ATOM 672 N N . MET A 1 84 ? -8.777 8.482 4.729 1.00 96.00 84 MET A N 1
ATOM 673 C CA . MET A 1 84 ? -7.558 7.740 4.387 1.00 96.00 84 MET A CA 1
ATOM 674 C C . MET A 1 84 ? -6.525 8.660 3.727 1.0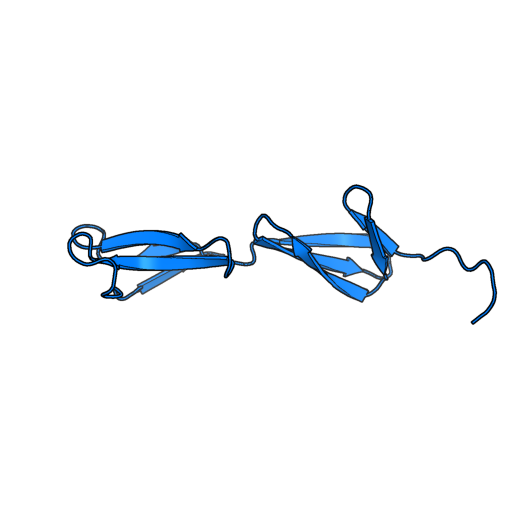0 96.00 84 MET A C 1
ATOM 676 O O . MET A 1 84 ? -6.889 9.619 3.048 1.00 96.00 84 MET A O 1
ATOM 680 N N . VAL A 1 85 ? -5.240 8.344 3.896 1.00 95.38 85 VAL A N 1
ATOM 681 C CA . VAL A 1 85 ? -4.115 9.013 3.214 1.00 95.38 85 VAL A CA 1
ATOM 682 C C . VAL A 1 85 ? -3.245 7.986 2.486 1.00 95.38 85 VAL A C 1
ATOM 684 O O . VAL A 1 85 ? -3.098 6.865 2.974 1.00 95.38 85 VAL A O 1
ATOM 687 N N . GLY A 1 86 ? -2.671 8.354 1.339 1.00 86.75 86 GLY A N 1
ATOM 688 C CA . GLY A 1 86 ? -1.819 7.499 0.503 1.00 86.75 86 GLY A CA 1
ATOM 689 C C . GLY A 1 86 ? -1.025 8.301 -0.517 1.00 86.75 86 GLY A C 1
ATOM 690 O O . GLY A 1 86 ? -1.435 9.452 -0.793 1.00 86.75 86 GLY A O 1
#

Secondary structure (DSSP, 8-state):
--TT----EEEETTEEEETT-EEE-TTSEEEEE-TTS-EEEEESSPEEEEE-TTTEEEEEETTTTEEEEEESS-TTSBPPEEEEE-

Sequence (86 aa):
MGPGEKIKGCTYGDIIYPFDSKWRTEECYDCWCFSDGNYKCCQAYGTPVDYDKENCISVFDRKNCVYKVTRIDDPTTECEIYGMVG

pLDDT: mean 92.18, std 10.64, range [44.09, 98.25]

InterPro domains:
  IPR008735 Beta-microseminoprotein [PF05825] (5-83)
  IPR008735 Beta-microseminoprotein [PTHR10500] (10-81)

Radius of gyration: 18.81 Å; chains: 1; bounding box: 39×25×52 Å

Organism: Engystomops pustulosus (NCBI:txid76066)